Protein AF-A0A814SIC8-F1 (afdb_monomer)

Nearest PDB structures (foldseek):
  9b1d-assembly1_D  TM=6.121E-01  e=4.903E-01  Saccharomyces cerevisiae W303
  9fbw-assembly1_S  TM=5.664E-01  e=1.018E+00  Saccharomyces cerevisiae S288C

Secondary structure (DSSP, 8-state):
----PPP---TTTS--S-PEEPTTT--EE-HHHHHHHHHHHHHHHHHHHHHHHHHHHHHHHHHH-GGGSHHHHHHHHHHHHHHHHHHHHHHHHHHHHHHHHHHHHHHHHHHHHHHH-

pLDDT: mean 89.81, std 14.06, range [32.84, 98.69]

Mean predicted aligned error: 10.84 Å

Structure (mmCIF, N/CA/C/O backbone):
data_AF-A0A814SIC8-F1
#
_entry.id   AF-A0A814SIC8-F1
#
loop_
_atom_site.group_PDB
_atom_site.id
_atom_site.type_symbol
_atom_site.label_atom_id
_atom_site.label_alt_id
_atom_site.label_comp_id
_atom_site.label_asym_id
_atom_site.label_entity_id
_atom_site.label_seq_id
_atom_site.pdbx_PDB_ins_code
_atom_site.Cartn_x
_atom_site.Cartn_y
_atom_site.Cartn_z
_atom_site.occupancy
_atom_site.B_iso_or_equiv
_atom_site.auth_seq_id
_atom_site.auth_comp_id
_atom_site.auth_asym_id
_atom_site.auth_atom_id
_atom_site.pdbx_PDB_model_num
ATOM 1 N N . MET A 1 1 ? 25.862 -19.990 -67.679 1.00 32.84 1 MET A N 1
ATOM 2 C CA . MET A 1 1 ? 25.778 -18.512 -67.717 1.00 32.84 1 MET A CA 1
ATOM 3 C C . MET A 1 1 ? 25.345 -18.011 -66.341 1.00 32.84 1 MET A C 1
ATOM 5 O O . MET A 1 1 ? 24.675 -18.748 -65.632 1.00 32.84 1 MET A O 1
ATOM 9 N N . ALA A 1 2 ? 25.862 -16.853 -65.932 1.00 32.84 2 ALA A N 1
ATOM 10 C CA . ALA A 1 2 ? 26.087 -16.416 -64.551 1.00 32.84 2 ALA A CA 1
ATOM 11 C C . ALA A 1 2 ? 24.837 -16.245 -63.658 1.00 32.84 2 ALA A C 1
ATOM 13 O O . ALA A 1 2 ? 23.804 -15.751 -64.103 1.00 32.84 2 ALA A O 1
ATOM 14 N N . ARG A 1 3 ? 24.983 -16.576 -62.363 1.00 38.03 3 ARG A N 1
ATOM 15 C CA . ARG A 1 3 ? 24.082 -16.143 -61.280 1.00 38.03 3 ARG A CA 1
ATOM 16 C C . ARG A 1 3 ? 24.224 -14.629 -61.104 1.00 38.03 3 ARG A C 1
ATOM 18 O O . ARG A 1 3 ? 25.304 -14.155 -60.763 1.00 38.03 3 ARG A O 1
ATOM 25 N N . VAL A 1 4 ? 23.142 -13.882 -61.300 1.00 43.53 4 VAL A N 1
ATOM 26 C CA . VAL A 1 4 ? 23.076 -12.470 -60.909 1.00 43.53 4 VAL A CA 1
ATOM 27 C C . VAL A 1 4 ? 23.003 -12.424 -59.383 1.00 43.53 4 VAL A C 1
ATOM 29 O O . VAL A 1 4 ? 21.980 -12.762 -58.793 1.00 43.53 4 VAL A O 1
ATOM 32 N N . ALA A 1 5 ? 24.114 -12.069 -58.739 1.00 44.44 5 ALA A N 1
ATOM 33 C CA . ALA A 1 5 ? 24.151 -11.774 -57.314 1.00 44.44 5 ALA A CA 1
ATOM 34 C C . ALA A 1 5 ? 23.283 -10.532 -57.047 1.00 44.44 5 ALA A C 1
ATOM 36 O O . ALA A 1 5 ? 23.528 -9.467 -57.619 1.00 44.44 5 ALA A O 1
ATOM 37 N N . GLY A 1 6 ? 22.239 -10.685 -56.226 1.00 50.03 6 GLY A N 1
ATOM 38 C CA . GLY A 1 6 ? 21.404 -9.573 -55.773 1.00 50.03 6 GLY A CA 1
ATOM 39 C C . GLY A 1 6 ? 22.282 -8.499 -55.134 1.00 50.03 6 GLY A C 1
ATOM 40 O O . GLY A 1 6 ? 23.120 -8.804 -54.287 1.00 50.03 6 GLY A O 1
ATOM 41 N N . LY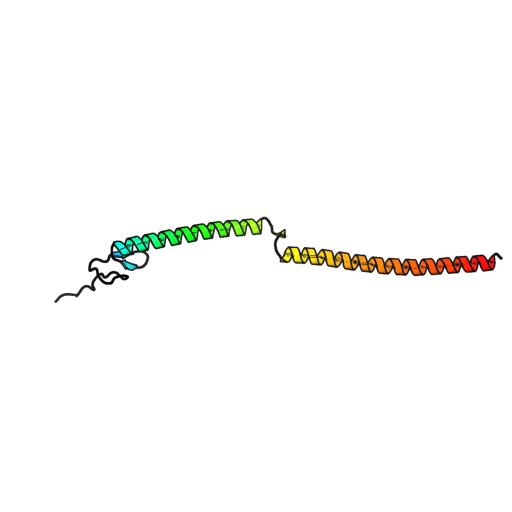S A 1 7 ? 22.153 -7.260 -55.610 1.00 57.91 7 L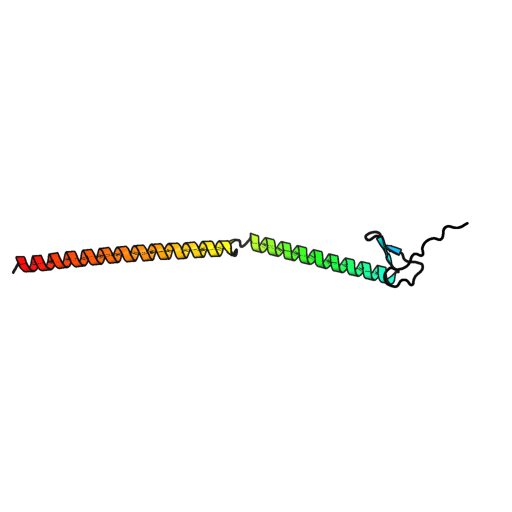YS A N 1
ATOM 42 C CA . LYS A 1 7 ? 23.001 -6.132 -55.213 1.00 57.91 7 LYS A CA 1
ATOM 43 C C . LYS A 1 7 ? 22.897 -5.924 -53.699 1.00 57.91 7 LYS A C 1
ATOM 45 O O . LYS A 1 7 ? 21.798 -5.790 -53.173 1.00 57.91 7 LYS A O 1
ATOM 50 N N . ALA A 1 8 ? 24.035 -5.879 -53.011 1.00 68.62 8 ALA A N 1
ATOM 51 C CA . ALA A 1 8 ? 24.114 -5.491 -51.609 1.00 68.62 8 ALA A CA 1
ATOM 52 C C . ALA A 1 8 ? 23.782 -3.996 -51.483 1.00 68.62 8 ALA A C 1
ATOM 54 O O . ALA A 1 8 ? 24.684 -3.161 -51.535 1.00 68.62 8 ALA A O 1
ATOM 55 N N . GLN A 1 9 ? 22.490 -3.674 -51.385 1.00 82.00 9 GLN A N 1
ATOM 56 C CA . GLN A 1 9 ? 21.973 -2.310 -51.265 1.00 82.00 9 GLN A CA 1
ATOM 57 C C . GLN A 1 9 ? 21.669 -1.952 -49.812 1.00 82.00 9 GLN A C 1
ATOM 59 O O . GLN A 1 9 ? 21.265 -2.793 -49.009 1.00 82.00 9 GLN A O 1
ATOM 64 N N . CYS A 1 10 ? 21.904 -0.687 -49.465 1.00 87.62 10 CYS A N 1
ATOM 65 C CA . CYS A 1 10 ? 21.594 -0.162 -48.143 1.00 87.62 10 CYS A CA 1
ATOM 66 C C . CYS A 1 10 ? 20.079 -0.029 -47.974 1.00 87.62 10 CYS A C 1
ATOM 68 O O . CYS A 1 10 ? 19.428 0.612 -48.792 1.00 87.62 10 CYS A O 1
ATOM 70 N N . MET A 1 11 ? 19.535 -0.544 -46.872 1.00 88.56 11 MET A N 1
ATOM 71 C CA . MET A 1 11 ? 18.098 -0.490 -46.595 1.00 88.56 11 MET A CA 1
ATOM 72 C C . MET A 1 11 ? 17.533 0.921 -46.365 1.00 88.56 11 MET A C 1
ATOM 74 O O . MET A 1 11 ? 16.319 1.083 -46.395 1.00 88.56 11 MET A O 1
ATO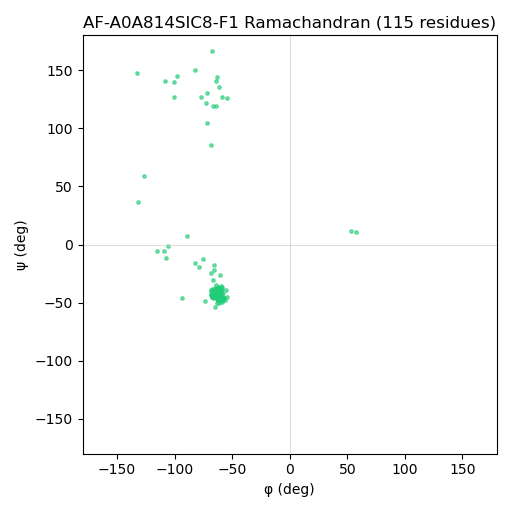M 78 N N . ILE A 1 12 ? 18.385 1.914 -46.079 1.00 89.12 12 ILE A N 1
ATOM 79 C CA . ILE A 1 12 ? 17.950 3.284 -45.768 1.00 89.12 12 ILE A CA 1
ATOM 80 C C . ILE A 1 12 ? 17.947 4.159 -47.027 1.00 89.12 12 ILE A C 1
ATOM 82 O O . ILE A 1 12 ? 16.976 4.865 -47.273 1.00 89.12 12 ILE A O 1
ATOM 86 N N . CYS A 1 13 ? 19.009 4.111 -47.838 1.00 88.69 13 CYS A N 1
ATOM 87 C CA . CYS A 1 13 ? 19.177 5.019 -48.979 1.00 88.69 13 CYS A CA 1
ATOM 88 C C . CYS A 1 13 ? 19.174 4.348 -50.361 1.00 88.69 13 CYS A C 1
ATOM 90 O O . CYS A 1 13 ? 19.273 5.062 -51.355 1.00 88.69 13 CYS A O 1
ATOM 92 N N . ASP A 1 14 ? 19.131 3.011 -50.437 1.00 79.88 14 ASP A N 1
ATOM 93 C CA . ASP A 1 14 ? 19.045 2.183 -51.660 1.00 79.88 14 ASP A CA 1
ATOM 94 C C . ASP A 1 14 ? 20.112 2.448 -52.756 1.00 79.88 14 ASP A C 1
ATOM 96 O O . ASP A 1 14 ? 20.038 1.960 -53.885 1.00 79.88 14 ASP A O 1
ATOM 100 N N . THR A 1 15 ? 21.159 3.209 -52.428 1.00 69.06 15 THR A N 1
ATOM 101 C CA . THR A 1 15 ? 22.046 3.853 -53.416 1.00 69.06 15 THR A CA 1
ATOM 102 C C . THR A 1 15 ? 23.438 3.236 -53.537 1.00 69.06 15 THR A C 1
ATOM 104 O O . THR A 1 15 ? 24.140 3.512 -54.509 1.00 69.06 15 THR A O 1
ATOM 107 N N . GLU A 1 16 ? 23.851 2.354 -52.625 1.00 65.44 16 GLU A N 1
ATOM 108 C CA . GLU A 1 16 ? 25.207 1.789 -52.631 1.00 65.44 16 GLU A CA 1
ATOM 109 C C . GLU A 1 16 ? 25.250 0.323 -53.057 1.00 65.44 1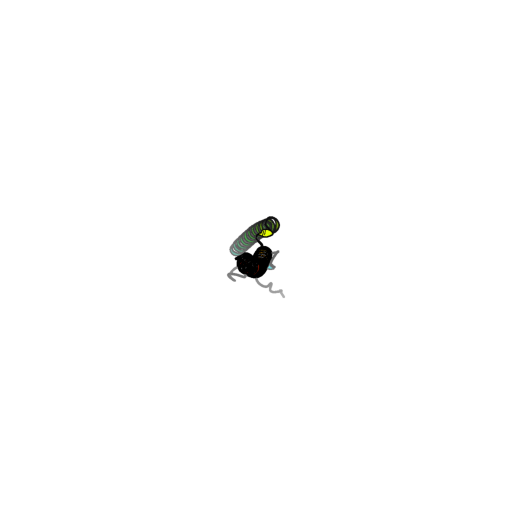6 GLU A C 1
ATOM 111 O O . GLU A 1 16 ? 24.411 -0.471 -52.656 1.00 65.44 16 GLU A O 1
ATOM 116 N N . LYS A 1 17 ? 26.267 -0.052 -53.846 1.00 63.94 17 LYS A N 1
ATOM 117 C CA . LYS A 1 17 ? 26.516 -1.441 -54.283 1.00 63.94 17 LYS A CA 1
ATOM 118 C C . LYS A 1 17 ? 27.409 -2.249 -53.323 1.00 63.94 17 LYS A C 1
ATOM 120 O O . LYS A 1 17 ? 27.761 -3.374 -53.659 1.00 63.94 17 LYS A O 1
ATOM 125 N N . ASN A 1 18 ? 27.749 -1.699 -52.154 1.00 72.75 18 ASN A N 1
ATOM 126 C CA . ASN A 1 18 ? 28.684 -2.277 -51.179 1.00 72.75 18 ASN A CA 1
ATOM 127 C C . ASN A 1 18 ? 28.116 -2.271 -49.748 1.00 72.75 18 ASN A C 1
ATOM 129 O O . ASN A 1 18 ? 28.844 -2.024 -48.788 1.00 72.75 18 ASN A O 1
ATOM 133 N N . ALA A 1 19 ? 26.810 -2.497 -49.585 1.00 84.00 19 ALA A N 1
ATOM 134 C CA . ALA A 1 19 ? 26.227 -2.572 -48.252 1.00 84.00 19 ALA A CA 1
ATOM 135 C C . ALA A 1 19 ? 26.782 -3.771 -47.465 1.00 84.00 19 ALA A C 1
ATOM 137 O O . ALA A 1 19 ? 26.951 -4.870 -47.996 1.00 84.00 19 ALA A O 1
ATOM 138 N N . VAL A 1 20 ? 27.027 -3.557 -46.178 1.00 87.50 20 VAL A N 1
ATOM 139 C CA . VAL A 1 20 ? 27.486 -4.574 -45.235 1.00 87.50 20 VAL A CA 1
ATOM 140 C C . VAL A 1 20 ? 26.297 -5.065 -44.420 1.00 87.50 20 VAL A C 1
ATOM 142 O O . VAL A 1 20 ? 25.433 -4.285 -44.011 1.00 87.50 20 VAL A O 1
ATOM 145 N N . LYS A 1 21 ? 26.254 -6.375 -44.179 1.00 89.69 21 LYS A N 1
ATOM 146 C CA . LYS A 1 21 ? 25.251 -7.000 -43.321 1.00 89.69 21 LYS A CA 1
ATOM 147 C C . LYS A 1 21 ? 25.606 -6.766 -41.855 1.00 89.69 21 LYS A C 1
ATOM 149 O O . LYS A 1 21 ? 26.703 -7.110 -41.427 1.00 89.69 21 LYS A O 1
ATOM 154 N N . CYS A 1 22 ? 24.674 -6.238 -41.071 1.00 90.75 22 CYS A N 1
ATOM 155 C CA . CYS A 1 22 ? 24.769 -6.290 -39.617 1.00 90.75 22 CYS A CA 1
ATOM 156 C C . CYS A 1 22 ? 24.492 -7.727 -39.152 1.00 90.75 22 CYS A C 1
ATOM 158 O O . CYS A 1 22 ? 23.429 -8.273 -39.445 1.00 90.75 22 CYS A O 1
ATOM 160 N N . GLU A 1 23 ? 25.428 -8.352 -38.440 1.00 89.19 23 GLU A N 1
ATOM 161 C CA . GLU A 1 23 ? 25.289 -9.752 -38.013 1.00 89.19 23 GLU A CA 1
ATOM 162 C C . GLU A 1 23 ? 24.154 -9.951 -37.000 1.00 89.19 23 GLU A C 1
ATOM 164 O O . GLU A 1 23 ? 23.480 -10.977 -37.034 1.00 89.19 23 GLU A O 1
ATOM 169 N N . CYS A 1 24 ? 23.873 -8.940 -36.173 1.00 86.69 24 CYS A N 1
ATOM 170 C CA . CYS A 1 24 ? 22.855 -9.020 -35.127 1.00 86.69 24 CYS A CA 1
ATOM 171 C C . CYS A 1 24 ? 21.426 -8.965 -35.684 1.00 86.69 24 CYS A C 1
ATOM 173 O O . CYS A 1 24 ? 20.586 -9.787 -35.334 1.00 86.69 24 CYS A O 1
ATOM 175 N N . CYS A 1 25 ? 21.131 -8.002 -36.563 1.00 90.38 25 CYS A N 1
ATOM 176 C CA . CYS A 1 25 ? 19.772 -7.783 -37.078 1.00 90.38 25 CYS A CA 1
ATOM 177 C C . CYS A 1 25 ? 19.579 -8.260 -38.527 1.00 90.38 25 CYS A C 1
ATOM 179 O O . CYS A 1 25 ? 18.489 -8.143 -39.081 1.00 90.38 25 CYS A O 1
ATOM 181 N N . SER A 1 26 ? 20.635 -8.788 -39.157 1.00 89.75 26 SER A N 1
ATOM 182 C CA . SER A 1 26 ? 20.671 -9.266 -40.546 1.00 89.75 26 SER A CA 1
ATOM 183 C C . SER A 1 26 ? 20.304 -8.243 -41.630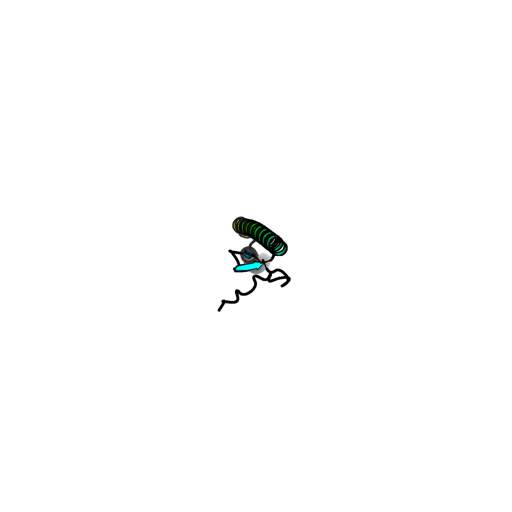 1.00 89.75 26 SER A C 1
ATOM 185 O O . SER A 1 26 ? 20.168 -8.615 -42.797 1.00 89.75 26 SER A O 1
ATOM 187 N N . LYS A 1 27 ? 20.195 -6.961 -41.275 1.00 89.94 27 LYS A N 1
ATOM 188 C CA . LYS A 1 27 ? 19.902 -5.849 -42.186 1.00 89.94 27 LYS A CA 1
ATOM 189 C C . LYS A 1 27 ? 21.167 -5.361 -42.906 1.00 89.94 27 LYS A C 1
ATOM 191 O O . LYS A 1 27 ? 22.267 -5.458 -42.365 1.00 89.94 27 LYS A O 1
ATOM 196 N N . MET A 1 28 ? 21.002 -4.837 -44.122 1.00 90.81 28 MET A N 1
ATOM 197 C CA . MET A 1 28 ? 22.094 -4.349 -44.977 1.00 90.81 28 MET A CA 1
ATOM 198 C C . MET A 1 28 ? 22.201 -2.824 -44.904 1.00 90.81 28 MET A C 1
ATOM 200 O O . MET A 1 28 ? 21.226 -2.122 -45.172 1.00 90.81 28 MET A O 1
ATOM 204 N N . PHE A 1 29 ? 23.386 -2.294 -44.610 1.00 91.12 29 PHE A N 1
ATOM 205 C CA . PHE A 1 29 ? 23.620 -0.855 -44.476 1.00 91.12 29 PHE A CA 1
ATOM 206 C C . PHE A 1 29 ? 24.866 -0.409 -45.245 1.00 91.12 29 PHE A C 1
ATOM 208 O O . PHE A 1 29 ? 25.837 -1.157 -45.334 1.00 91.12 29 PHE A O 1
ATOM 215 N N . CYS A 1 30 ? 24.872 0.819 -45.772 1.00 91.56 30 CYS A N 1
ATOM 216 C CA . CYS A 1 30 ? 26.134 1.466 -46.133 1.00 91.56 30 CYS A CA 1
ATOM 217 C C . CYS A 1 30 ? 26.936 1.784 -44.869 1.00 91.56 30 CYS A C 1
ATOM 219 O O . CYS A 1 30 ? 26.387 1.777 -43.767 1.00 91.56 30 CYS A O 1
ATOM 221 N N . HIS A 1 31 ? 28.217 2.116 -45.010 1.00 88.50 31 HIS A N 1
ATOM 222 C CA . HIS A 1 31 ? 29.070 2.419 -43.857 1.00 88.50 31 HIS A CA 1
ATOM 223 C C . HIS A 1 31 ? 28.512 3.539 -42.964 1.00 88.50 31 HIS A C 1
ATOM 225 O O . HIS A 1 31 ? 28.560 3.414 -41.745 1.00 88.50 31 HIS A O 1
ATOM 231 N N . ILE A 1 32 ? 27.927 4.586 -43.554 1.00 90.81 32 ILE A N 1
ATOM 232 C CA . ILE A 1 32 ? 27.330 5.703 -42.804 1.00 90.81 32 ILE A CA 1
ATOM 233 C C . ILE A 1 32 ? 26.130 5.218 -41.983 1.00 90.81 32 ILE A C 1
ATOM 235 O O . ILE A 1 32 ? 26.097 5.382 -40.766 1.00 90.81 32 ILE A O 1
ATOM 239 N N . HIS A 1 33 ? 25.164 4.565 -42.634 1.00 91.88 33 HIS A N 1
ATOM 240 C CA . HIS A 1 33 ? 23.961 4.072 -41.965 1.00 91.88 33 HIS A CA 1
ATOM 241 C C . HIS A 1 33 ? 24.247 2.919 -40.995 1.00 91.88 33 HIS A C 1
ATOM 243 O O . HIS A 1 33 ? 23.501 2.738 -40.040 1.00 91.88 33 HIS A O 1
ATOM 249 N N . LEU A 1 34 ? 25.331 2.162 -41.195 1.00 91.44 34 LEU A N 1
ATOM 250 C CA . LEU A 1 34 ? 25.784 1.150 -40.244 1.00 91.44 34 LEU A CA 1
ATOM 251 C C . LEU A 1 34 ? 26.304 1.795 -38.957 1.00 91.44 34 LEU A C 1
ATOM 253 O O . LEU A 1 34 ? 26.003 1.299 -37.875 1.00 91.44 34 LEU A O 1
ATOM 257 N N . SER A 1 35 ? 27.072 2.882 -39.065 1.00 92.25 35 SER A N 1
ATOM 258 C CA . SER A 1 35 ? 27.543 3.637 -37.900 1.00 92.25 35 SER A CA 1
ATOM 259 C C . SER A 1 35 ? 26.378 4.254 -37.130 1.00 92.25 35 SER A C 1
ATOM 261 O O . SER A 1 35 ? 26.306 4.067 -35.921 1.00 92.25 35 SER A O 1
ATOM 263 N N . LEU A 1 36 ? 25.423 4.879 -37.830 1.00 94.56 36 LEU A N 1
ATOM 264 C CA . LEU A 1 36 ? 24.207 5.420 -37.208 1.00 94.56 36 LEU A CA 1
ATOM 265 C C . LEU A 1 36 ? 23.375 4.326 -36.530 1.00 94.56 36 LEU A C 1
ATOM 267 O O . LEU A 1 36 ? 22.921 4.503 -35.408 1.00 94.56 36 LEU A O 1
ATOM 271 N N . HIS A 1 37 ? 23.224 3.166 -37.172 1.00 94.19 37 HIS A N 1
ATOM 272 C CA . HIS A 1 37 ? 22.522 2.031 -36.576 1.00 94.19 37 HIS A CA 1
ATOM 273 C C . HIS A 1 37 ? 23.208 1.529 -35.297 1.00 94.19 37 HIS A C 1
ATOM 275 O O . HIS A 1 37 ? 22.540 1.162 -34.336 1.00 94.19 37 HIS A O 1
ATOM 281 N N . ARG A 1 38 ? 24.546 1.502 -35.264 1.00 93.44 38 ARG A N 1
ATOM 282 C CA . ARG A 1 38 ? 25.301 1.116 -34.061 1.00 93.44 38 ARG A CA 1
ATOM 283 C C . ARG A 1 38 ? 25.158 2.142 -32.943 1.00 93.44 38 ARG A C 1
ATOM 285 O O . ARG A 1 38 ? 25.050 1.746 -31.790 1.00 93.44 38 ARG A O 1
ATOM 292 N N . GLU A 1 39 ? 25.155 3.424 -33.284 1.00 96.19 39 GLU A N 1
ATOM 293 C CA . GLU A 1 39 ? 24.925 4.505 -32.327 1.00 96.19 39 GLU A CA 1
ATOM 294 C C . GLU A 1 39 ? 23.514 4.430 -31.733 1.00 96.19 39 GLU A C 1
ATOM 296 O O . GLU A 1 39 ? 23.365 4.456 -30.516 1.00 96.19 39 GLU A O 1
ATOM 301 N N . GLU A 1 40 ? 22.497 4.216 -32.571 1.00 95.56 40 GLU A N 1
ATOM 302 C CA . GLU A 1 40 ? 21.116 3.984 -32.135 1.00 95.56 40 GLU A CA 1
ATOM 303 C C . GLU A 1 40 ? 21.020 2.787 -31.177 1.00 95.56 40 GLU A C 1
ATOM 305 O O . GLU A 1 40 ? 20.392 2.878 -30.125 1.00 95.56 40 GLU A O 1
ATOM 310 N N . LEU A 1 41 ? 21.676 1.667 -31.501 1.00 94.81 41 LEU A N 1
ATOM 311 C CA . LEU A 1 41 ? 21.712 0.499 -30.616 1.00 94.81 41 LEU A CA 1
ATOM 312 C C . LEU A 1 41 ? 22.408 0.798 -29.283 1.00 94.81 41 LEU A C 1
ATOM 314 O O . LEU A 1 41 ? 21.961 0.302 -28.253 1.00 94.81 41 LEU A O 1
ATOM 318 N N . SER A 1 42 ? 23.479 1.594 -29.290 1.00 95.88 42 SER A N 1
ATOM 319 C CA . SER A 1 42 ? 24.158 2.017 -28.060 1.00 95.88 42 SER A CA 1
ATOM 320 C C . SER A 1 42 ? 23.226 2.844 -27.181 1.00 95.88 42 SER A C 1
ATOM 322 O O . SER A 1 42 ? 23.093 2.552 -26.000 1.00 95.88 42 SER A O 1
ATOM 324 N N . GLN A 1 43 ? 22.518 3.812 -27.767 1.00 97.12 43 GLN A N 1
ATOM 325 C CA . GLN A 1 43 ? 21.556 4.646 -27.044 1.00 97.12 43 GLN A CA 1
ATOM 326 C C . GLN A 1 43 ? 20.422 3.806 -26.443 1.00 97.12 43 GLN A C 1
ATOM 328 O O . GLN A 1 43 ? 20.062 3.991 -25.285 1.00 97.12 43 GLN A O 1
ATOM 333 N N . GLN A 1 44 ? 19.898 2.831 -27.194 1.00 96.56 44 GLN A N 1
ATOM 334 C CA . GLN A 1 44 ? 18.877 1.912 -26.682 1.00 96.56 44 GLN A CA 1
ATOM 335 C C . GLN A 1 44 ? 19.387 1.062 -25.509 1.00 96.56 44 GLN A C 1
ATO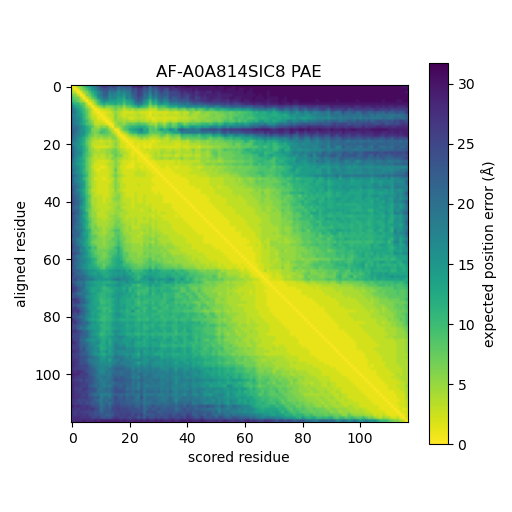M 337 O O . GLN A 1 44 ? 18.626 0.783 -24.585 1.00 96.56 44 GLN A O 1
ATOM 342 N N . LEU A 1 45 ? 20.655 0.637 -25.528 1.00 96.81 45 LEU A N 1
ATOM 343 C CA . LEU A 1 45 ? 21.254 -0.095 -24.409 1.00 96.81 45 LEU A CA 1
ATOM 344 C C . LEU A 1 45 ? 21.402 0.796 -23.174 1.00 96.81 45 LEU A C 1
ATOM 346 O O . LEU A 1 45 ? 20.995 0.377 -22.092 1.00 96.81 45 LEU A O 1
ATOM 350 N N . ASP A 1 46 ? 21.878 2.029 -23.346 1.00 97.75 46 ASP A N 1
ATOM 351 C CA . ASP A 1 46 ? 21.990 3.000 -22.253 1.00 97.75 46 ASP A CA 1
ATOM 352 C C . ASP A 1 46 ? 20.614 3.281 -21.615 1.00 97.75 46 ASP A C 1
ATOM 354 O O . ASP A 1 46 ? 20.483 3.347 -20.392 1.00 97.75 46 ASP A O 1
ATOM 358 N N . GLU A 1 47 ? 19.556 3.394 -22.425 1.00 97.75 47 GLU A N 1
ATOM 359 C CA . GLU A 1 47 ? 18.179 3.535 -21.935 1.00 97.75 47 GLU A CA 1
ATOM 360 C C . GLU A 1 47 ? 17.706 2.302 -21.152 1.00 97.75 47 GLU A C 1
ATOM 362 O O . GLU A 1 47 ? 17.019 2.433 -20.135 1.00 97.75 47 GLU A O 1
ATOM 367 N N . ILE A 1 48 ? 18.047 1.091 -21.604 1.00 97.62 48 ILE A N 1
ATOM 368 C CA . ILE A 1 48 ? 17.702 -0.149 -20.897 1.00 97.62 48 ILE A CA 1
ATOM 369 C C . ILE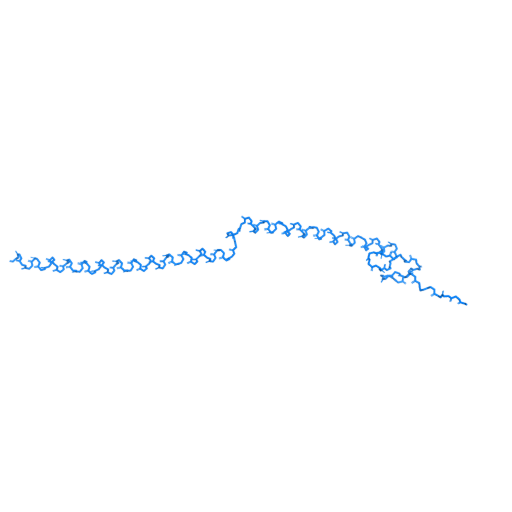 A 1 48 ? 18.404 -0.203 -19.538 1.00 97.62 48 ILE A C 1
ATOM 371 O O . ILE A 1 48 ? 17.754 -0.538 -18.546 1.00 97.62 48 ILE A O 1
ATOM 375 N N . GLU A 1 49 ? 19.689 0.145 -19.475 1.00 97.81 49 GLU A N 1
ATOM 376 C CA . GLU A 1 49 ? 20.461 0.178 -18.228 1.00 97.81 49 GLU A CA 1
ATOM 377 C C . GLU A 1 49 ? 19.872 1.187 -17.236 1.00 97.81 49 GLU A C 1
ATOM 379 O O . GLU A 1 49 ? 19.566 0.831 -16.097 1.00 97.81 49 GLU A O 1
ATOM 384 N N . GLN A 1 50 ? 19.575 2.408 -17.690 1.00 97.75 50 GLN A N 1
ATOM 385 C CA . GLN A 1 50 ? 18.92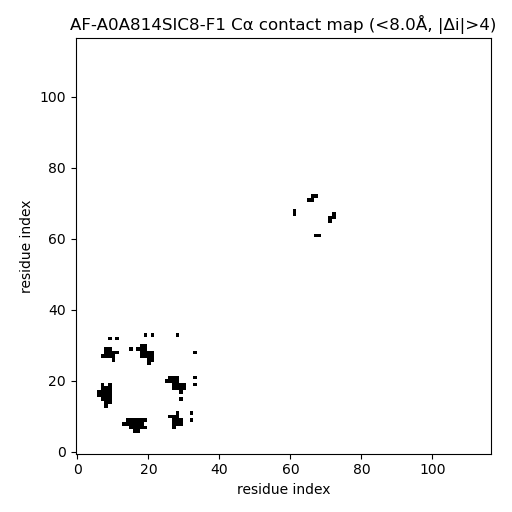6 3.423 -16.854 1.00 97.75 50 GLN A CA 1
ATOM 386 C C . GLN A 1 50 ? 17.560 2.959 -16.333 1.00 97.75 50 GLN A C 1
ATOM 388 O O . GLN A 1 50 ? 17.238 3.133 -15.155 1.00 97.75 50 GLN A O 1
ATOM 393 N N . ASN A 1 51 ? 16.743 2.339 -17.189 1.00 97.38 51 ASN A N 1
ATOM 394 C CA . ASN A 1 51 ? 15.444 1.804 -16.783 1.00 97.38 51 ASN A CA 1
ATOM 395 C C . ASN A 1 51 ? 15.581 0.661 -15.771 1.00 97.38 51 ASN A C 1
ATOM 397 O O . ASN A 1 51 ? 14.767 0.558 -14.848 1.00 97.38 51 ASN A O 1
ATOM 401 N N . PHE A 1 52 ? 16.594 -0.190 -15.931 1.00 97.50 52 PHE A N 1
ATOM 402 C CA . PHE A 1 52 ? 16.883 -1.275 -15.003 1.00 97.50 52 PHE A CA 1
ATOM 403 C C . PHE A 1 52 ? 17.251 -0.736 -13.616 1.00 97.50 52 PHE A C 1
ATOM 405 O O . PHE A 1 52 ? 16.674 -1.181 -12.619 1.00 97.50 52 PHE A O 1
ATOM 412 N N . ASP A 1 53 ? 18.121 0.270 -13.555 1.00 97.50 53 ASP A N 1
ATOM 413 C CA . ASP A 1 53 ? 18.524 0.910 -12.302 1.00 97.50 53 ASP A CA 1
ATOM 414 C C . ASP A 1 53 ? 17.335 1.583 -11.606 1.00 97.50 53 ASP A C 1
ATOM 416 O O . ASP A 1 53 ? 17.046 1.303 -10.438 1.00 97.50 53 ASP A O 1
ATOM 420 N N . LEU A 1 54 ? 16.552 2.379 -12.342 1.00 97.56 54 LEU A N 1
ATOM 421 C CA . LEU A 1 54 ? 15.340 3.027 -11.824 1.00 97.56 54 LEU A CA 1
ATOM 422 C C . LEU A 1 54 ? 14.317 2.014 -11.297 1.00 97.56 54 LEU A C 1
ATOM 424 O O . LEU A 1 54 ? 13.641 2.244 -10.280 1.00 97.56 54 LEU A O 1
ATOM 428 N N . PHE A 1 55 ? 14.180 0.882 -11.985 1.00 97.06 55 PHE A N 1
ATOM 429 C CA . PHE A 1 55 ? 13.309 -0.198 -11.554 1.00 97.06 55 PHE A CA 1
ATOM 430 C C . PHE A 1 55 ? 13.823 -0.846 -10.263 1.00 97.06 55 PHE A C 1
ATOM 432 O O . PHE A 1 55 ? 13.045 -1.015 -9.317 1.00 97.06 55 PHE A O 1
ATOM 439 N N . GLY A 1 56 ? 15.123 -1.141 -10.181 1.00 96.88 56 GLY A N 1
ATOM 440 C CA . GLY A 1 56 ? 15.778 -1.684 -8.991 1.00 96.88 56 GLY A CA 1
ATOM 441 C C . GLY A 1 56 ? 15.640 -0.772 -7.768 1.00 96.88 56 GLY A C 1
ATOM 442 O O . GLY A 1 56 ? 15.257 -1.227 -6.682 1.00 96.88 56 GLY A O 1
ATOM 443 N N . GLU A 1 57 ? 15.848 0.532 -7.945 1.00 95.50 57 GLU A N 1
ATOM 444 C CA . GLU A 1 57 ? 15.627 1.541 -6.908 1.00 95.50 57 GLU A CA 1
ATOM 445 C C . GLU A 1 57 ? 14.163 1.594 -6.466 1.00 95.50 57 GLU A C 1
ATOM 447 O O . GLU A 1 57 ? 13.858 1.613 -5.270 1.00 95.50 57 GLU A O 1
ATOM 452 N N . THR A 1 58 ? 13.231 1.577 -7.421 1.00 93.44 58 THR A N 1
ATOM 453 C CA . THR A 1 58 ? 11.794 1.620 -7.130 1.00 93.44 58 THR A CA 1
ATOM 454 C C . THR A 1 58 ? 11.341 0.390 -6.351 1.00 93.44 58 THR A C 1
ATOM 456 O O . THR A 1 58 ? 10.581 0.522 -5.384 1.00 93.44 58 THR A O 1
ATOM 459 N N . LEU A 1 59 ? 11.815 -0.799 -6.728 1.00 94.00 59 LEU A N 1
ATOM 460 C CA . LEU A 1 59 ? 11.552 -2.035 -5.996 1.00 94.00 59 LEU A CA 1
ATOM 461 C C . LEU A 1 59 ? 12.123 -1.979 -4.581 1.00 94.00 59 LEU A C 1
ATOM 463 O O . LEU A 1 59 ? 11.408 -2.275 -3.623 1.00 94.00 59 LEU A O 1
ATOM 467 N N . THR A 1 60 ? 13.376 -1.551 -4.436 1.00 94.69 60 THR A N 1
ATOM 468 C CA . THR A 1 60 ? 14.046 -1.438 -3.135 1.00 94.69 60 THR A CA 1
ATOM 469 C C . THR A 1 60 ? 13.318 -0.451 -2.225 1.00 94.69 60 THR A C 1
ATOM 471 O O . THR A 1 60 ? 13.026 -0.765 -1.071 1.00 94.69 60 THR A O 1
ATOM 474 N N . ARG A 1 61 ? 12.916 0.712 -2.754 1.00 90.81 61 ARG A N 1
ATOM 475 C CA . ARG A 1 61 ? 12.136 1.715 -2.019 1.00 90.81 61 ARG A CA 1
ATOM 476 C C . ARG A 1 61 ? 10.808 1.147 -1.526 1.00 90.81 61 ARG A C 1
ATOM 478 O O . ARG A 1 61 ? 10.492 1.320 -0.349 1.00 90.81 61 ARG A O 1
ATOM 485 N N . LYS A 1 62 ? 10.057 0.455 -2.394 1.00 89.25 62 LYS A N 1
ATOM 486 C CA . LYS A 1 62 ? 8.777 -0.181 -2.034 1.00 89.25 62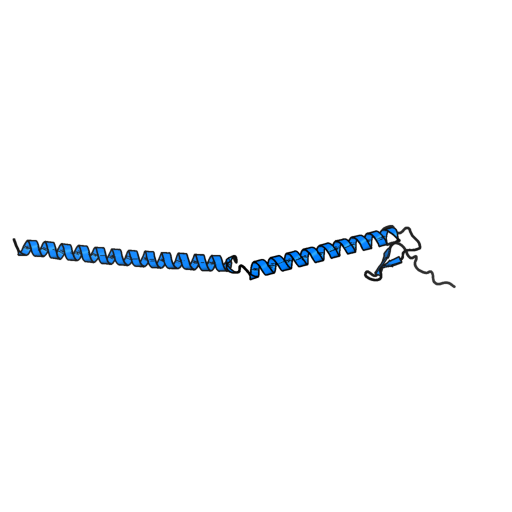 LYS A CA 1
ATOM 487 C C . LYS A 1 62 ? 8.957 -1.293 -0.999 1.00 89.25 62 LYS A C 1
ATOM 489 O O . LYS A 1 62 ? 8.169 -1.372 -0.063 1.00 89.25 62 LYS A O 1
ATOM 494 N N . LYS A 1 63 ? 10.001 -2.115 -1.139 1.00 91.12 63 LYS A N 1
ATOM 495 C CA . LYS A 1 63 ? 10.338 -3.187 -0.192 1.00 91.12 63 LYS A CA 1
ATOM 496 C C . LYS A 1 63 ? 10.696 -2.643 1.193 1.00 91.12 63 LYS A C 1
ATOM 498 O O . LYS A 1 63 ? 10.275 -3.220 2.188 1.00 91.12 63 LYS A O 1
ATOM 503 N N . ASN A 1 64 ? 11.447 -1.544 1.253 1.00 93.31 64 ASN A N 1
ATOM 504 C CA . ASN A 1 64 ? 11.904 -0.954 2.514 1.00 93.31 64 ASN A CA 1
ATOM 505 C C . ASN A 1 64 ? 10.821 -0.128 3.226 1.00 93.31 64 ASN A C 1
ATOM 507 O O . ASN A 1 64 ? 10.932 0.096 4.427 1.00 93.31 64 ASN A O 1
ATOM 511 N N . HIS A 1 65 ? 9.774 0.303 2.515 1.00 90.12 65 HIS A N 1
ATOM 512 C CA . HIS A 1 65 ? 8.690 1.120 3.073 1.00 90.12 65 HIS A CA 1
ATOM 513 C C . HIS A 1 65 ? 7.307 0.502 2.814 1.00 90.12 65 HIS A C 1
ATOM 515 O O . HIS A 1 65 ? 6.449 1.144 2.196 1.00 90.12 65 HIS A O 1
ATOM 521 N N . PRO A 1 66 ? 7.041 -0.730 3.289 1.00 87.12 66 PRO A N 1
ATOM 522 C CA . PRO A 1 66 ? 5.756 -1.393 3.070 1.00 87.12 66 PRO A CA 1
ATOM 523 C C . PRO A 1 66 ? 4.583 -0.605 3.672 1.00 87.12 66 PRO A C 1
ATOM 525 O O . PRO A 1 66 ? 3.476 -0.656 3.145 1.00 87.12 66 PRO A O 1
ATOM 528 N N . GLN A 1 67 ? 4.825 0.199 4.713 1.00 87.44 67 GLN A N 1
ATOM 529 C CA . GLN A 1 67 ? 3.813 1.048 5.350 1.00 87.44 67 GLN A CA 1
ATOM 530 C C . GLN A 1 67 ? 3.295 2.159 4.425 1.00 87.44 67 GLN A C 1
ATOM 532 O O . GLN A 1 67 ? 2.201 2.683 4.616 1.00 87.44 67 GLN A O 1
ATOM 537 N N . GLN A 1 68 ? 4.056 2.537 3.393 1.00 87.12 68 GLN A N 1
ATOM 538 C CA . GLN A 1 68 ? 3.591 3.514 2.408 1.00 87.12 68 GLN A CA 1
ATOM 539 C C . GLN A 1 68 ? 2.576 2.919 1.428 1.00 87.12 68 GLN A C 1
ATOM 541 O O . GLN A 1 68 ? 1.923 3.675 0.702 1.00 87.12 68 GLN A O 1
ATOM 546 N N . HIS A 1 69 ? 2.426 1.592 1.404 1.00 91.50 69 HIS A N 1
ATOM 547 C CA . HIS A 1 69 ? 1.494 0.916 0.521 1.00 91.50 69 HIS A CA 1
ATOM 548 C C . HIS A 1 69 ? 0.050 1.341 0.815 1.00 91.50 69 HIS A C 1
ATOM 550 O O . HIS A 1 69 ? -0.386 1.392 1.965 1.00 91.50 69 HIS A O 1
ATOM 556 N N . SER A 1 70 ? -0.718 1.617 -0.240 1.00 92.88 70 SER A N 1
ATOM 557 C CA . SER A 1 70 ? -2.087 2.135 -0.126 1.00 92.88 70 SER A CA 1
ATOM 558 C C . SER A 1 70 ? -3.017 1.203 0.651 1.00 92.88 70 SER A C 1
ATOM 560 O O . SER A 1 70 ? -3.870 1.684 1.388 1.00 92.88 70 SER A O 1
ATOM 562 N N . LEU A 1 71 ? -2.845 -0.116 0.514 1.00 95.75 71 LEU A N 1
ATOM 563 C CA . LEU A 1 71 ? -3.620 -1.100 1.279 1.00 95.75 71 LEU A CA 1
ATOM 564 C C . LEU A 1 71 ? -3.294 -1.065 2.775 1.00 95.75 71 LEU A C 1
ATOM 566 O O . LEU A 1 71 ? -4.211 -1.172 3.577 1.00 95.75 71 LEU A O 1
ATOM 570 N N . ILE A 1 72 ? -2.026 -0.864 3.157 1.00 95.50 72 ILE A N 1
ATOM 571 C CA . ILE A 1 72 ? -1.656 -0.750 4.575 1.00 95.50 72 ILE A CA 1
ATOM 572 C C . ILE A 1 72 ? -2.293 0.505 5.171 1.00 95.50 72 ILE A C 1
ATOM 574 O O . ILE A 1 72 ? -2.972 0.417 6.183 1.00 95.50 72 ILE A O 1
ATOM 578 N N . LYS A 1 73 ? -2.222 1.643 4.470 1.00 95.38 73 LYS A N 1
ATOM 579 C CA . LYS A 1 73 ? -2.907 2.871 4.906 1.00 95.38 73 LYS A CA 1
ATOM 580 C C . LYS A 1 73 ? -4.423 2.701 5.047 1.00 95.38 73 LYS A C 1
ATOM 582 O O . LYS A 1 73 ? -5.021 3.303 5.932 1.00 95.38 73 LYS A O 1
ATOM 587 N N . GLN A 1 74 ? -5.051 1.913 4.173 1.00 97.69 74 GLN A N 1
ATOM 588 C CA . GLN A 1 74 ? -6.481 1.605 4.276 1.00 97.69 74 GLN A CA 1
ATOM 589 C C . GLN A 1 74 ? -6.791 0.735 5.496 1.00 97.69 74 GLN A C 1
ATOM 591 O O . GLN A 1 74 ? -7.788 0.988 6.166 1.00 97.69 74 GLN A O 1
ATOM 596 N N . ILE A 1 75 ? -5.935 -0.244 5.804 1.00 97.56 75 ILE A N 1
ATOM 597 C CA . ILE A 1 75 ? -6.048 -1.060 7.020 1.00 97.56 75 ILE A CA 1
ATOM 598 C C . ILE A 1 75 ? -5.904 -0.172 8.261 1.00 97.56 75 ILE A C 1
ATOM 600 O O . ILE A 1 75 ? -6.775 -0.214 9.125 1.00 97.56 75 ILE A O 1
ATOM 604 N N . ASP A 1 76 ? -4.888 0.694 8.307 1.00 97.31 76 ASP A N 1
ATOM 605 C CA . ASP A 1 76 ? -4.664 1.619 9.427 1.00 97.31 76 ASP A CA 1
ATOM 606 C C . ASP A 1 76 ? -5.856 2.568 9.631 1.00 97.31 76 ASP A C 1
ATOM 608 O O . ASP A 1 76 ? -6.244 2.881 10.758 1.00 97.31 76 ASP A O 1
ATOM 612 N N . GLN A 1 77 ? -6.448 3.059 8.537 1.00 97.81 77 GLN A N 1
ATOM 613 C CA . GLN A 1 77 ? -7.628 3.918 8.606 1.00 97.81 77 GLN A CA 1
ATOM 614 C C . GLN A 1 77 ? -8.849 3.144 9.111 1.00 97.81 77 GLN A C 1
ATOM 616 O O . GLN A 1 77 ? -9.556 3.619 9.999 1.00 97.81 77 GLN A O 1
ATOM 621 N N . TRP A 1 78 ? -9.070 1.940 8.585 1.00 98.44 78 TRP A N 1
ATOM 622 C CA . TRP A 1 78 ? -10.153 1.065 9.022 1.00 98.44 78 TRP A CA 1
ATOM 623 C C . TRP A 1 78 ? -10.041 0.710 10.511 1.00 98.44 78 TRP A C 1
ATOM 625 O O . TRP A 1 78 ? -11.053 0.710 11.216 1.00 98.44 78 TRP A O 1
ATOM 635 N N . GLU A 1 79 ? -8.829 0.458 11.008 1.00 98.56 79 GLU A N 1
ATOM 636 C CA . GLU A 1 79 ? -8.571 0.196 12.424 1.00 98.56 79 GLU A CA 1
ATOM 637 C C . GLU A 1 79 ? -8.958 1.405 13.287 1.00 98.56 79 GLU A C 1
ATOM 639 O O . GLU A 1 79 ? -9.745 1.269 14.229 1.00 98.56 79 GLU A O 1
ATOM 644 N N . LYS A 1 80 ? -8.487 2.606 12.925 1.00 98.56 80 LYS A N 1
ATOM 645 C CA . LYS A 1 80 ? -8.822 3.854 13.633 1.00 98.56 80 LYS A CA 1
ATOM 646 C C . LYS A 1 80 ? -10.324 4.113 13.667 1.00 98.56 80 LYS A C 1
ATOM 648 O O . LYS A 1 80 ? -10.877 4.405 14.726 1.00 98.56 80 LYS A O 1
ATOM 653 N N . ASP A 1 81 ? -10.992 3.977 12.526 1.00 98.56 81 ASP A N 1
ATOM 654 C CA . ASP A 1 81 ? -12.434 4.199 12.423 1.00 98.56 81 ASP A CA 1
ATOM 655 C C . ASP A 1 81 ? -13.217 3.190 13.269 1.00 98.56 81 ASP A C 1
ATOM 657 O O . ASP A 1 81 ? -14.225 3.536 13.890 1.00 98.56 81 ASP A O 1
ATOM 661 N N . SER A 1 82 ? -12.746 1.944 13.325 1.00 98.62 82 SER A N 1
ATOM 662 C CA . SER A 1 82 ? -13.358 0.889 14.133 1.00 98.62 82 SER A CA 1
ATOM 663 C C . SER A 1 82 ? -13.214 1.171 15.628 1.00 98.62 82 SER A C 1
ATOM 665 O O . SER A 1 82 ? -14.205 1.096 16.357 1.00 98.62 82 SER A O 1
ATOM 667 N N . ILE A 1 83 ? -12.021 1.570 16.082 1.00 98.62 83 ILE A N 1
ATOM 668 C CA . ILE A 1 83 ? -11.776 1.963 17.478 1.00 98.62 83 ILE A CA 1
ATOM 669 C C . ILE A 1 83 ? -12.679 3.135 17.870 1.00 98.62 83 ILE A C 1
ATOM 671 O O . ILE A 1 83 ? -13.362 3.060 18.892 1.00 98.62 83 ILE A O 1
ATOM 675 N N . ASN A 1 84 ? -12.746 4.176 17.036 1.00 98.69 84 ASN A N 1
ATOM 676 C CA . ASN A 1 84 ? -13.580 5.350 17.296 1.00 98.69 84 ASN A CA 1
ATOM 677 C C . ASN A 1 84 ? -15.061 4.977 17.445 1.00 98.69 84 ASN A C 1
ATOM 679 O O . ASN A 1 84 ? -15.716 5.410 18.392 1.00 98.69 84 ASN A O 1
ATOM 683 N N . LYS A 1 85 ? -15.588 4.122 16.558 1.00 98.62 85 LYS A N 1
ATOM 684 C CA . LYS A 1 85 ? -16.980 3.647 16.636 1.00 98.62 85 LYS A CA 1
ATOM 685 C C . LYS A 1 85 ? -17.256 2.876 17.925 1.00 98.62 85 LYS A C 1
ATOM 687 O O . LYS A 1 85 ? -18.287 3.092 18.559 1.00 98.62 85 LYS A O 1
ATOM 692 N N . ILE A 1 86 ? -16.341 1.991 18.323 1.00 98.69 86 ILE A N 1
ATOM 693 C CA . ILE A 1 86 ? -16.470 1.216 19.564 1.00 98.69 86 ILE A CA 1
ATOM 694 C C . ILE A 1 86 ? -16.457 2.151 20.776 1.00 98.69 86 ILE A C 1
ATOM 696 O O . ILE A 1 86 ? -17.300 2.018 21.663 1.00 98.69 86 ILE A O 1
ATOM 700 N N . GLN A 1 87 ? -15.539 3.118 20.807 1.00 98.69 87 GLN A N 1
ATOM 701 C CA . GLN A 1 87 ? -15.428 4.085 21.898 1.00 98.69 87 GLN A CA 1
ATOM 702 C C . GLN A 1 87 ? -16.667 4.971 22.009 1.00 98.69 87 GLN A C 1
ATOM 704 O O . GLN A 1 87 ? -17.199 5.121 23.108 1.00 98.69 87 GLN A O 1
ATOM 709 N N . GLN A 1 88 ? -17.161 5.495 20.884 1.00 98.62 88 GLN A N 1
ATOM 710 C CA . GLN A 1 88 ? -18.388 6.283 20.847 1.00 98.62 88 GLN A CA 1
ATOM 711 C C . GLN A 1 88 ? -19.564 5.475 21.400 1.00 98.62 88 GLN A C 1
ATOM 713 O O . GLN A 1 88 ? -20.281 5.948 22.280 1.00 98.62 88 GLN A O 1
ATOM 718 N N . LYS A 1 89 ? -19.732 4.226 20.947 1.00 98.62 89 LYS A N 1
ATOM 719 C CA . LYS A 1 89 ? -20.843 3.395 21.412 1.00 98.62 89 LYS A CA 1
ATOM 720 C C . LYS A 1 89 ? -20.730 3.040 22.891 1.00 98.62 89 LYS A C 1
ATOM 722 O O . LYS A 1 89 ? -21.736 3.038 23.597 1.00 98.62 89 LYS A O 1
ATOM 727 N N . ALA A 1 90 ? -19.521 2.764 23.372 1.00 98.62 90 ALA A N 1
ATOM 728 C CA . ALA A 1 90 ? -19.282 2.532 24.790 1.00 98.62 90 ALA A CA 1
ATOM 729 C C . ALA A 1 90 ? -19.651 3.765 25.627 1.00 98.62 90 ALA A C 1
ATOM 731 O O . ALA A 1 90 ? -20.253 3.616 26.687 1.00 98.62 90 ALA A O 1
ATOM 732 N N . GLU A 1 91 ? -19.334 4.966 25.143 1.00 98.69 91 GLU A N 1
ATOM 733 C CA . GLU A 1 91 ? -19.658 6.209 25.837 1.00 98.69 91 GLU A CA 1
ATOM 734 C C . GLU A 1 91 ? -21.161 6.493 25.869 1.00 98.69 91 GLU A C 1
ATOM 736 O O . GLU A 1 91 ? -21.697 6.789 26.934 1.00 98.69 91 GLU A O 1
ATOM 741 N N . GLU A 1 92 ? -21.869 6.287 24.756 1.00 98.50 92 GLU A N 1
ATOM 742 C CA . GLU A 1 92 ? -23.337 6.351 24.729 1.00 98.50 92 GLU A CA 1
ATOM 743 C C . GLU A 1 92 ? -23.956 5.413 25.779 1.00 98.50 92 GLU A C 1
ATOM 745 O O . GLU A 1 92 ? -24.845 5.807 26.534 1.00 98.50 92 GLU A O 1
ATOM 750 N N . CYS A 1 93 ? -23.456 4.177 25.879 1.00 98.50 93 CYS A N 1
ATOM 751 C CA . CYS A 1 93 ? -23.927 3.220 26.878 1.00 98.50 93 CYS A CA 1
ATOM 752 C C . CYS A 1 93 ? -23.643 3.686 28.315 1.00 98.50 93 CYS A C 1
ATOM 754 O O . CYS A 1 93 ? -24.516 3.557 29.175 1.00 98.50 93 CYS A O 1
ATOM 756 N N . ARG A 1 94 ? -22.456 4.246 28.591 1.00 98.50 94 ARG A N 1
ATOM 757 C CA . ARG A 1 94 ? -22.129 4.797 29.919 1.00 98.50 94 ARG A CA 1
ATOM 758 C C . ARG A 1 94 ? -23.070 5.933 30.293 1.00 98.50 94 ARG A C 1
ATOM 760 O O . ARG A 1 94 ? -23.604 5.929 31.398 1.00 98.50 94 ARG A O 1
ATOM 767 N N . GLN A 1 95 ? -23.316 6.861 29.372 1.00 98.44 95 GLN A N 1
ATOM 768 C CA . GLN A 1 95 ? -24.204 8.000 29.601 1.00 98.44 95 GLN A CA 1
ATOM 769 C C . GLN A 1 95 ? -25.640 7.564 29.896 1.00 98.44 95 GLN A C 1
ATOM 771 O O . GLN A 1 95 ? -26.263 8.106 30.807 1.00 98.44 95 GLN A O 1
ATOM 776 N N . LEU A 1 96 ? -26.147 6.546 29.192 1.00 98.12 96 LEU A N 1
ATOM 777 C CA . LEU A 1 96 ? -27.460 5.966 29.486 1.00 98.12 96 LEU A CA 1
ATOM 778 C C . LEU A 1 96 ? -27.522 5.400 30.909 1.00 98.12 96 LEU A C 1
ATOM 780 O O . LEU A 1 96 ? -28.457 5.698 31.652 1.00 98.12 96 LEU A O 1
ATOM 784 N N . VAL A 1 97 ? -26.514 4.622 31.314 1.00 98.31 97 VAL A N 1
ATOM 785 C CA . VAL A 1 97 ? -26.446 4.062 32.672 1.00 98.31 97 VAL A CA 1
ATOM 786 C C . VAL A 1 97 ? -26.370 5.173 33.716 1.00 98.31 97 VAL A C 1
ATOM 788 O O . VAL A 1 97 ? -27.127 5.141 34.683 1.00 98.31 97 VAL A O 1
ATOM 791 N N . PHE A 1 98 ? -25.522 6.183 33.513 1.00 98.12 98 PHE A N 1
ATOM 792 C CA . PHE A 1 98 ? -25.423 7.318 34.429 1.00 98.12 98 PHE A CA 1
ATOM 793 C C . PHE A 1 98 ? -26.743 8.069 34.556 1.00 98.12 98 PHE A C 1
ATOM 795 O O . PHE A 1 98 ? -27.168 8.338 35.673 1.00 98.12 98 PHE A O 1
ATOM 802 N N . HIS A 1 99 ? -27.439 8.328 33.449 1.00 97.31 99 HIS A N 1
ATOM 803 C CA . HIS A 1 99 ? -28.748 8.972 33.485 1.00 97.31 99 HIS A CA 1
ATOM 804 C C . HIS A 1 99 ? -29.760 8.178 34.325 1.00 97.31 99 HIS A C 1
ATOM 806 O O . HIS A 1 99 ? -30.449 8.748 35.174 1.00 97.31 99 HIS A O 1
ATOM 812 N N . HIS A 1 100 ? -29.825 6.858 34.127 1.00 97.12 100 HIS A N 1
ATOM 813 C CA . HIS A 1 100 ? -30.708 5.993 34.908 1.00 97.12 100 HIS A CA 1
ATOM 814 C C . HIS A 1 100 ? -30.339 5.967 36.394 1.00 97.12 100 HIS A C 1
ATOM 816 O O . HIS A 1 100 ? -31.232 6.058 37.236 1.00 97.12 100 HIS A O 1
ATOM 822 N N . LEU A 1 101 ? -29.046 5.881 36.715 1.00 96.94 101 LEU A N 1
ATOM 823 C CA . LEU A 1 101 ? -28.561 5.898 38.093 1.00 96.94 101 LEU A CA 1
ATOM 824 C C . LEU A 1 101 ? -28.889 7.222 38.779 1.00 96.94 101 LEU A C 1
ATOM 826 O O . LEU A 1 101 ? -29.487 7.204 39.848 1.00 96.94 101 LEU A O 1
ATOM 830 N N . THR A 1 102 ? -28.561 8.358 38.159 1.00 97.12 102 THR A N 1
ATOM 831 C CA . THR A 1 102 ? -28.861 9.685 38.711 1.00 97.12 102 THR A CA 1
ATOM 832 C C . THR A 1 102 ? -30.350 9.834 38.982 1.00 97.12 102 THR A C 1
ATOM 834 O O . THR A 1 102 ? -30.724 10.194 40.091 1.00 97.12 102 THR A O 1
ATOM 837 N N . LYS A 1 103 ? -31.209 9.473 38.019 1.00 96.56 103 LYS A N 1
ATOM 838 C CA . LYS A 1 103 ? -32.663 9.522 38.209 1.00 96.56 103 LYS A CA 1
ATOM 839 C C . LYS A 1 103 ? -33.118 8.663 39.392 1.00 96.56 103 LYS A C 1
ATOM 841 O O . LYS A 1 103 ? -33.946 9.107 40.179 1.00 96.56 103 LYS A O 1
ATOM 846 N N . HIS A 1 104 ? -32.596 7.444 39.508 1.00 96.88 104 HIS A N 1
ATOM 847 C CA . HIS A 1 104 ? -32.947 6.537 40.597 1.00 96.88 104 HIS A CA 1
ATOM 848 C C . HIS A 1 104 ? -32.482 7.066 41.961 1.00 96.88 104 HIS A C 1
ATOM 850 O O . HIS A 1 104 ? -33.225 6.985 42.933 1.00 96.88 104 HIS A O 1
ATOM 856 N N . PHE A 1 105 ? -31.279 7.641 42.038 1.00 96.62 105 PHE A N 1
ATOM 857 C CA . PHE A 1 105 ? -30.781 8.250 43.270 1.00 96.62 105 PHE A CA 1
ATOM 858 C C . PHE A 1 105 ? -31.598 9.473 43.680 1.00 96.62 105 PHE A C 1
ATOM 860 O O . PHE A 1 105 ? -31.998 9.537 44.835 1.00 96.62 105 PHE A O 1
ATOM 867 N N . THR A 1 106 ? -31.945 10.363 42.747 1.00 96.19 106 THR A N 1
ATOM 868 C CA . THR A 1 106 ? -32.832 11.500 43.040 1.00 96.19 106 THR A CA 1
ATOM 869 C C . THR A 1 106 ? -34.186 11.032 43.574 1.00 96.19 106 THR A C 1
ATOM 871 O O . THR A 1 106 ? -34.663 11.554 44.569 1.00 96.19 106 THR A O 1
ATOM 874 N N . GLN A 1 107 ? -34.773 9.976 42.997 1.00 95.81 107 GLN A N 1
ATOM 875 C CA . GLN A 1 107 ? -36.020 9.402 43.521 1.00 95.81 107 GLN A CA 1
ATOM 876 C C . GLN A 1 107 ? -35.874 8.860 44.949 1.00 95.81 107 GLN A C 1
ATOM 878 O O . GLN A 1 107 ? -36.795 8.983 45.751 1.00 95.81 107 GLN A O 1
ATOM 883 N N . ILE A 1 108 ? -34.739 8.234 45.275 1.00 95.75 108 ILE A N 1
ATOM 884 C CA . ILE A 1 108 ? -34.463 7.778 46.644 1.00 95.75 108 ILE A CA 1
ATOM 885 C C . ILE A 1 108 ? -34.346 8.974 47.594 1.00 95.75 108 ILE A C 1
ATOM 887 O O . ILE A 1 108 ? -34.898 8.919 48.691 1.00 95.75 108 ILE A O 1
ATOM 891 N N . GLU A 1 109 ? -33.638 10.028 47.186 1.00 94.88 109 GLU A N 1
ATOM 892 C CA . GLU A 1 109 ? -33.469 11.254 47.972 1.00 94.88 109 GLU A CA 1
ATOM 893 C C . GLU A 1 109 ? -34.818 11.926 48.251 1.00 94.88 109 GLU A C 1
ATOM 895 O O . GLU A 1 109 ? -35.118 12.214 49.410 1.00 94.88 109 GLU A O 1
ATOM 900 N N . ASP A 1 110 ? -35.660 12.086 47.228 1.00 94.62 110 ASP A N 1
ATOM 901 C CA . ASP A 1 110 ? -37.001 12.666 47.358 1.00 94.62 110 ASP A CA 1
ATOM 902 C C . ASP A 1 110 ? -37.865 11.855 48.342 1.00 94.62 110 ASP A C 1
ATOM 904 O O . ASP A 1 110 ? -38.412 12.405 49.299 1.00 94.62 110 ASP A O 1
ATOM 908 N N . ASN A 1 111 ? -37.908 10.526 48.181 1.00 94.19 111 ASN A N 1
ATOM 909 C CA . ASN A 1 111 ? -38.652 9.638 49.082 1.00 94.19 111 ASN A CA 1
ATOM 910 C C . ASN A 1 111 ? -38.135 9.705 50.530 1.00 94.19 111 ASN A C 1
ATOM 912 O O . ASN A 1 111 ? -38.907 9.606 51.481 1.00 94.19 111 ASN A O 1
ATOM 916 N N . PHE A 1 112 ? -36.820 9.839 50.725 1.00 94.12 112 PHE A N 1
ATOM 917 C CA . PHE A 1 112 ? -36.233 9.966 52.058 1.00 94.12 112 PHE A CA 1
ATOM 918 C C . PHE A 1 112 ? -36.647 11.277 52.738 1.00 94.12 112 PHE A C 1
ATOM 920 O O . PHE A 1 112 ? -36.989 11.275 53.923 1.00 94.12 112 PHE A O 1
ATOM 927 N N . VAL A 1 113 ? -36.654 12.385 51.993 1.00 94.56 113 VAL A N 1
ATOM 928 C CA . VAL A 1 113 ? -37.114 13.693 52.479 1.00 94.56 113 VAL A CA 1
ATOM 929 C C . VAL A 1 113 ? -38.598 13.657 52.853 1.00 94.56 113 VAL A C 1
ATOM 931 O O . VAL A 1 113 ? -38.973 14.221 53.879 1.00 94.56 113 VAL A O 1
ATOM 934 N N . GLU A 1 114 ? -39.439 12.971 52.075 1.00 93.94 114 GLU A N 1
ATOM 935 C CA . GLU A 1 114 ? -40.862 12.790 52.399 1.00 93.94 114 GLU A CA 1
ATOM 936 C C . GLU A 1 114 ? -41.093 11.982 53.684 1.00 93.94 114 GLU A C 1
ATOM 938 O O . GLU A 1 114 ? -42.035 12.259 54.417 1.00 93.94 114 GLU A O 1
ATOM 943 N N . LEU A 1 115 ? -40.249 10.987 53.974 1.00 92.44 115 LEU A N 1
ATOM 944 C CA . LEU A 1 115 ? -40.400 10.121 55.152 1.00 92.44 115 LEU A CA 1
ATOM 945 C C . LEU A 1 115 ? -39.846 10.723 56.450 1.00 92.44 115 LEU A C 1
ATOM 947 O O . LEU A 1 115 ? -40.114 10.194 57.530 1.00 92.44 115 LEU A O 1
ATOM 951 N N . THR A 1 116 ? -39.020 11.764 56.354 1.00 87.75 116 THR A N 1
ATOM 952 C CA . THR A 1 116 ? -38.312 12.362 57.499 1.00 87.75 116 THR A CA 1
ATOM 953 C C . THR A 1 116 ? -38.830 13.744 57.905 1.00 87.75 116 THR A C 1
ATOM 955 O O . THR A 1 116 ? -38.394 14.256 58.938 1.00 87.75 116 THR A O 1
ATOM 958 N N . ASN A 1 117 ? -39.772 14.314 57.144 1.00 61.53 117 ASN A N 1
ATOM 959 C CA . ASN A 1 117 ? -40.543 15.516 57.489 1.00 61.53 117 ASN A CA 1
ATOM 960 C C . ASN A 1 117 ? -41.955 15.153 57.963 1.00 61.53 117 ASN A C 1
ATOM 962 O O . ASN A 1 117 ? -42.482 15.901 58.817 1.00 61.53 117 ASN A O 1
#

Radius of gyration: 42.13 Å; Cα contacts (8 Å, |Δi|>4): 58; chains: 1; bounding box: 70×34×125 Å

Organism: NCBI:txid392033

Solvent-accessible surface area (backbone atoms only — not comparable to full-atom values): 6646 Å² total; per-residue (Å²): 134,84,85,81,75,78,73,37,37,13,77,87,74,67,78,44,78,72,26,47,69,40,85,89,79,67,48,38,22,34,73,68,58,43,51,51,51,52,51,52,51,49,53,54,49,54,51,50,52,53,52,49,51,54,48,53,52,51,52,50,51,49,68,75,40,57,73,74,36,68,67,48,49,50,50,57,47,51,50,52,55,50,51,52,52,52,51,52,52,52,48,56,53,50,52,53,51,48,53,54,50,50,54,53,50,50,53,50,50,53,54,50,54,66,74,75,110

Sequence (117 aa):
MARVAGKAQCMICDTEKNAVKCECCSKMFCHIHLSLHREELSQQLDEIEQNFDLFGETLTRKKNHPQQHSLIKQIDQWEKDSINKIQQKAEECRQLVFHHLTKHFTQIEDNFVELTN

Foldseek 3Di:
DDDDDDFLAAPPPRPDSDWDADPPPRHTHDPVVVVVVVVVVVVVVVVVVVVVVVVVVVVVVCVVCVCVDPVNVVVVVVVVVVVVVVVVVVVVVVVVVVVVVVVVVVVVVVVVVVVPD